Protein AF-A0A954KXN6-F1 (afdb_monomer)

Radius of gyration: 17.63 Å; Cα contacts (8 Å, |Δi|>4): 67; chains: 1; bounding box: 30×26×49 Å

pLDDT: mean 94.98, std 7.76, range [50.09, 98.25]

Sequence (81 aa):
MSDTYDALLFLSFGGPESRDDVIPFLENVLRGKNVPRERMLEVAEHYYHFGGVSPINQQCRDLIQAIEIELKEHGVDLPVY

Mean predicted aligned error: 3.79 Å

Nearest PDB structures (foldseek):
  1ak1-assembly1_A  TM=7.209E-01  e=6.898E-02  Bacillus subtilis
  2ac2-assembly1_A  TM=7.170E-01  e=1.046E-01  Bacillus subtilis
  8tsa-assembly1_A  TM=6.710E-01  e=3.848E+00  Homo sapiens
  8tsb-assembly1_A  TM=6.759E-01  e=4.420E+00  Homo sapiens
  8ts8-assembly1_A  TM=6.282E-01  e=4.420E+00  Homo sapiens

Solvent-accessible surface area (backbone atoms only — not comparable to full-atom values): 4917 Å² total; per-residue (Å²): 127,85,72,92,62,85,59,45,78,70,86,72,93,67,64,27,84,31,54,83,35,38,61,62,48,52,53,62,73,43,60,98,52,98,68,60,68,68,60,55,52,61,57,46,50,62,34,51,77,52,63,11,37,40,70,60,50,57,53,49,53,55,49,50,54,51,50,55,51,55,33,52,78,70,73,46,93,57,54,76,82

Foldseek 3Di:
DPPPDQAAEDDDLAFFQALVVLLVSLCVVCVPHPDDPVVSVVVSVVCVVVRNHDPVVVVSVVVQVVVVVVCVVVVHPHYYD

Secondary structure (DSSP, 8-state):
---S-S-B--------SSGGGHHHHHHHHTTT----HHHHHHHHHHHHHTTT--HHHHHHHHHHHHHHHHHHHTT----B-

Structure (mmCIF, N/CA/C/O backbone):
data_AF-A0A954KXN6-F1
#
_entry.id   AF-A0A954KXN6-F1
#
loop_
_atom_site.group_PDB
_atom_site.id
_atom_site.type_symbol
_atom_site.label_atom_id
_atom_site.label_alt_id
_atom_site.label_comp_id
_atom_site.label_asym_id
_atom_site.label_entity_id
_atom_site.label_seq_id
_atom_site.pdbx_PDB_ins_code
_atom_site.Cartn_x
_atom_site.Cartn_y
_atom_site.Cartn_z
_atom_site.occupancy
_atom_site.B_iso_or_equiv
_atom_site.auth_seq_id
_atom_site.auth_comp_id
_atom_site.auth_asym_id
_atom_site.auth_atom_id
_atom_site.pdbx_PDB_model_num
ATOM 1 N N . MET A 1 1 ? -14.715 6.607 30.503 1.00 50.09 1 MET A N 1
ATOM 2 C CA . MET A 1 1 ? -13.439 7.325 30.697 1.00 50.09 1 MET A CA 1
ATOM 3 C C . MET A 1 1 ? -13.317 8.290 29.529 1.00 50.09 1 MET A C 1
ATOM 5 O O . MET A 1 1 ? -14.003 8.072 28.544 1.00 50.09 1 MET A O 1
ATOM 9 N N . SER A 1 2 ? -12.579 9.391 29.643 1.00 55.31 2 SER A N 1
ATOM 10 C CA . SER A 1 2 ? -12.244 10.181 28.451 1.00 55.31 2 SER A CA 1
ATOM 11 C C . SER A 1 2 ? -11.285 9.320 27.640 1.00 55.31 2 SER A C 1
ATOM 13 O O . SER A 1 2 ? -10.128 9.193 28.044 1.00 55.31 2 SER A O 1
ATOM 15 N N . ASP A 1 3 ? -11.763 8.668 26.583 1.00 66.06 3 ASP A N 1
ATOM 16 C CA . ASP A 1 3 ? -10.888 7.891 25.711 1.00 66.06 3 ASP A CA 1
ATOM 17 C C . ASP A 1 3 ? -9.803 8.837 25.188 1.00 66.06 3 ASP A C 1
ATOM 19 O O . ASP A 1 3 ? -10.074 9.930 24.700 1.00 66.06 3 ASP A O 1
ATOM 23 N N . THR A 1 4 ? -8.543 8.497 25.459 1.00 87.12 4 THR A N 1
ATOM 24 C CA . THR A 1 4 ? -7.394 9.396 25.230 1.00 87.12 4 THR A CA 1
ATOM 25 C C . THR A 1 4 ? -7.057 9.520 23.737 1.00 87.12 4 THR A C 1
ATOM 27 O O . THR A 1 4 ? -6.237 10.350 23.352 1.00 87.12 4 THR A O 1
ATOM 30 N N . TYR A 1 5 ? -7.704 8.708 22.899 1.00 91.25 5 TYR A N 1
ATOM 31 C CA . TYR A 1 5 ? -7.505 8.623 21.461 1.00 91.25 5 TYR A CA 1
ATOM 32 C C . TYR A 1 5 ? -8.855 8.449 20.765 1.00 91.25 5 TYR A C 1
ATOM 34 O O . TYR A 1 5 ? -9.689 7.687 21.245 1.00 91.25 5 TYR A O 1
ATOM 42 N N . ASP A 1 6 ? -9.032 9.119 19.626 1.00 92.75 6 ASP A N 1
ATOM 43 C CA . ASP A 1 6 ? -10.269 9.053 18.835 1.00 92.75 6 ASP A CA 1
ATOM 44 C C . ASP A 1 6 ? -10.253 7.936 17.776 1.00 92.75 6 ASP A C 1
ATOM 46 O O . ASP A 1 6 ? -11.308 7.493 17.330 1.00 92.75 6 ASP A O 1
ATOM 50 N N . ALA A 1 7 ? -9.064 7.506 17.331 1.00 94.88 7 ALA A N 1
ATOM 51 C CA . ALA A 1 7 ? -8.891 6.461 16.321 1.00 94.88 7 ALA A CA 1
ATOM 52 C C . ALA A 1 7 ? -7.478 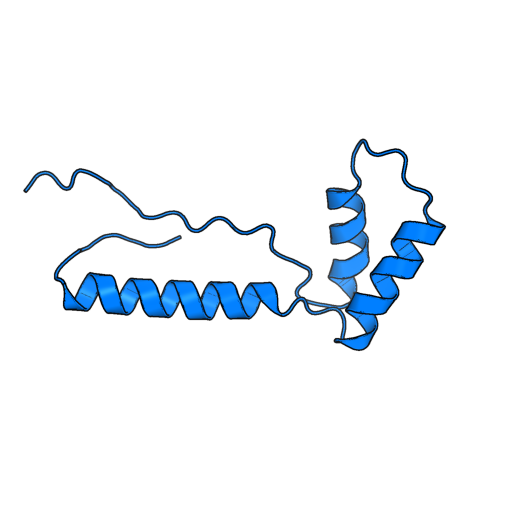5.851 16.335 1.00 94.88 7 ALA A C 1
ATOM 54 O O . ALA A 1 7 ? -6.526 6.460 16.834 1.00 94.88 7 ALA A O 1
ATOM 55 N N . LEU A 1 8 ? -7.333 4.687 15.698 1.00 95.50 8 LEU A N 1
ATOM 56 C CA . LEU A 1 8 ? -6.056 4.115 15.273 1.00 95.50 8 LEU A CA 1
ATOM 57 C C . LEU A 1 8 ? -5.943 4.243 13.750 1.00 95.50 8 LEU A C 1
ATOM 59 O O . LEU A 1 8 ? -6.788 3.740 13.020 1.00 95.50 8 LEU A O 1
ATOM 63 N N . LEU A 1 9 ? -4.895 4.909 13.266 1.00 96.88 9 LEU A N 1
ATOM 64 C CA . LEU A 1 9 ? -4.618 5.038 11.833 1.00 96.88 9 LEU A CA 1
ATOM 65 C C . LEU A 1 9 ? -3.486 4.089 11.433 1.00 96.88 9 LEU A C 1
ATOM 67 O O . LEU A 1 9 ? -2.348 4.232 11.888 1.00 96.88 9 LEU A O 1
ATOM 71 N N . PHE A 1 10 ? -3.792 3.146 10.555 1.00 96.81 10 PHE A N 1
ATOM 72 C CA . PHE A 1 10 ? -2.863 2.213 9.954 1.00 96.81 10 PHE A CA 1
ATOM 73 C C . PHE A 1 10 ? -2.281 2.799 8.663 1.00 96.81 10 PHE A C 1
ATOM 75 O O . PHE A 1 10 ? -2.936 2.914 7.629 1.00 96.81 10 PHE A O 1
ATOM 82 N N . LEU A 1 11 ? -0.997 3.154 8.704 1.00 96.69 11 LEU A N 1
ATOM 83 C CA . LEU A 1 11 ? -0.282 3.688 7.547 1.00 96.69 11 LEU A CA 1
ATOM 84 C C . LEU A 1 11 ? 0.662 2.641 6.964 1.00 96.69 11 LEU A C 1
ATOM 86 O O . LEU A 1 11 ? 1.595 2.179 7.619 1.00 96.69 11 LEU A O 1
ATOM 90 N N . SER A 1 12 ? 0.451 2.328 5.690 1.00 95.62 12 SER A N 1
ATOM 91 C CA . SER A 1 12 ? 1.345 1.513 4.873 1.00 95.62 12 SER A CA 1
ATOM 92 C C . SER A 1 12 ? 1.749 2.285 3.626 1.00 95.62 12 SER A C 1
ATOM 94 O O . SER A 1 12 ? 1.059 3.205 3.193 1.00 95.62 12 SER A O 1
ATOM 96 N N . PHE A 1 13 ? 2.867 1.888 3.023 1.00 95.38 13 PHE A N 1
ATOM 97 C CA . PHE A 1 13 ? 3.250 2.391 1.706 1.00 95.38 13 PHE A CA 1
ATOM 98 C C . PHE A 1 13 ? 2.209 2.030 0.636 1.00 95.38 13 PHE A C 1
ATOM 100 O O . PHE A 1 13 ? 2.006 2.783 -0.315 1.00 95.38 13 PHE A O 1
ATOM 107 N N . GLY A 1 14 ? 1.550 0.880 0.811 1.00 95.44 14 GLY A N 1
ATOM 108 C CA . GLY A 1 14 ? 0.624 0.315 -0.159 1.00 95.44 14 GLY A CA 1
ATOM 109 C C . GLY A 1 14 ? 1.323 -0.203 -1.416 1.00 95.44 14 GLY A C 1
ATOM 110 O O . GLY A 1 14 ? 2.543 -0.379 -1.473 1.00 95.44 14 GLY A O 1
ATOM 111 N N . GLY A 1 15 ? 0.525 -0.466 -2.439 1.00 97.06 15 GLY A N 1
ATOM 112 C CA . GLY A 1 15 ? 0.984 -0.923 -3.739 1.00 97.06 15 GLY A CA 1
ATOM 113 C C . GLY A 1 15 ? -0.157 -0.973 -4.752 1.00 97.06 15 GLY A C 1
ATOM 114 O O . GLY A 1 15 ? -1.303 -0.698 -4.389 1.00 97.06 15 GLY A O 1
ATOM 115 N N . PRO A 1 16 ? 0.141 -1.316 -6.013 1.00 98.12 16 PRO A N 1
ATOM 116 C CA . PRO A 1 16 ? -0.879 -1.476 -7.046 1.00 98.12 16 PRO A CA 1
ATOM 117 C C . PRO A 1 16 ? -1.857 -2.617 -6.704 1.00 98.12 16 PRO A C 1
ATOM 119 O O . PRO A 1 16 ? -1.447 -3.639 -6.152 1.00 98.12 16 PRO A O 1
ATOM 122 N N . GLU A 1 17 ? -3.143 -2.445 -7.030 1.00 97.44 17 GLU A N 1
ATOM 123 C CA . GLU A 1 17 ? -4.207 -3.463 -6.874 1.00 97.44 17 GLU A CA 1
ATOM 124 C C . GLU A 1 17 ? -4.524 -4.169 -8.203 1.00 97.44 17 GLU A C 1
ATOM 126 O O . GLU A 1 17 ? -5.280 -5.138 -8.247 1.00 97.44 17 GLU A O 1
ATOM 131 N N . SER A 1 18 ? -3.949 -3.692 -9.306 1.00 97.38 18 SER A N 1
ATOM 132 C CA . SER A 1 18 ? -4.140 -4.237 -10.642 1.00 97.38 18 SER A CA 1
ATOM 133 C C . SER A 1 18 ? -2.960 -3.907 -11.554 1.00 97.38 18 SER A C 1
ATOM 135 O O . SER A 1 18 ? -2.138 -3.032 -11.276 1.00 97.38 18 SER A O 1
ATOM 137 N N . ARG A 1 19 ? -2.895 -4.587 -12.702 1.00 97.69 19 ARG A N 1
ATOM 138 C CA . ARG A 1 19 ? -1.878 -4.339 -13.733 1.00 97.69 19 ARG A CA 1
ATOM 139 C C . ARG A 1 19 ? -1.843 -2.882 -14.203 1.00 97.69 19 ARG A C 1
ATOM 141 O O . ARG A 1 19 ? -0.751 -2.362 -14.431 1.00 97.69 19 ARG A O 1
ATOM 148 N N . ASP A 1 20 ? -3.001 -2.240 -14.312 1.00 98.12 20 ASP A N 1
ATOM 149 C CA . ASP A 1 20 ? -3.116 -0.864 -14.801 1.00 98.12 20 ASP A CA 1
ATOM 150 C C . ASP A 1 20 ? -2.634 0.164 -13.762 1.00 98.12 20 ASP A C 1
ATOM 152 O O . ASP A 1 20 ? -2.237 1.270 -14.129 1.00 98.12 20 ASP A O 1
ATOM 156 N N . ASP A 1 21 ? -2.560 -0.222 -12.482 1.00 98.19 21 ASP A N 1
ATOM 157 C CA . ASP A 1 21 ? -2.073 0.634 -11.394 1.00 98.19 21 ASP A CA 1
ATOM 158 C C . ASP A 1 21 ? -0.541 0.674 -11.295 1.00 98.19 21 ASP A C 1
ATOM 160 O O . ASP A 1 21 ? 0.013 1.584 -10.677 1.00 98.19 21 ASP A O 1
ATOM 164 N N . VAL A 1 22 ? 0.169 -0.295 -11.891 1.00 98.25 22 VAL A N 1
ATOM 165 C CA . VAL A 1 22 ? 1.618 -0.484 -11.680 1.00 98.25 22 VAL A CA 1
ATOM 166 C C . VAL A 1 22 ? 2.423 0.735 -12.127 1.00 98.25 22 VAL A C 1
ATOM 168 O O . VAL A 1 22 ? 3.239 1.250 -11.361 1.00 98.25 22 VAL A O 1
ATOM 171 N N . ILE A 1 23 ? 2.207 1.215 -13.355 1.00 98.06 23 ILE A N 1
ATOM 172 C CA . ILE A 1 23 ? 2.949 2.371 -13.877 1.00 98.06 23 ILE A CA 1
ATOM 173 C C . ILE A 1 23 ? 2.581 3.659 -13.121 1.00 98.06 23 ILE A C 1
ATOM 175 O O . ILE A 1 23 ? 3.510 4.302 -12.628 1.00 98.06 23 ILE A O 1
ATOM 179 N N . PRO A 1 24 ? 1.292 4.012 -12.924 1.00 98.12 24 PRO A N 1
ATOM 180 C CA . PRO A 1 24 ? 0.912 5.166 -12.103 1.00 98.12 24 PRO A CA 1
ATOM 181 C C . PRO A 1 24 ? 1.504 5.142 -10.687 1.00 98.12 24 PRO A C 1
ATOM 183 O O . PRO A 1 24 ? 1.983 6.166 -10.191 1.00 98.12 24 PRO A O 1
ATOM 186 N N . PHE A 1 25 ? 1.516 3.973 -10.037 1.00 97.94 25 PHE A N 1
ATOM 187 C CA . PHE A 1 25 ? 2.124 3.798 -8.722 1.00 97.94 25 PHE A CA 1
ATOM 188 C C . PHE A 1 25 ? 3.622 4.111 -8.758 1.00 97.94 25 PHE A C 1
ATOM 190 O O . PHE A 1 25 ? 4.094 4.948 -7.988 1.00 97.94 25 PHE A O 1
ATOM 197 N N . LEU A 1 26 ? 4.371 3.491 -9.675 1.00 98.06 26 LEU A N 1
ATOM 198 C CA . LEU A 1 26 ? 5.815 3.696 -9.782 1.00 98.06 26 LEU A CA 1
ATOM 199 C C . LEU A 1 26 ? 6.175 5.142 -10.153 1.00 98.06 26 LEU A C 1
ATOM 201 O O . LEU A 1 26 ? 7.116 5.695 -9.587 1.00 98.06 26 LEU A O 1
ATOM 205 N N . GLU A 1 27 ? 5.410 5.791 -11.030 1.00 97.75 27 GLU A N 1
ATOM 206 C CA . GLU A 1 27 ? 5.599 7.207 -11.367 1.00 97.75 27 GLU A CA 1
ATOM 207 C C . GLU A 1 27 ? 5.401 8.116 -10.147 1.00 97.75 27 GLU A C 1
ATOM 209 O O . GLU A 1 27 ? 6.197 9.031 -9.913 1.00 97.75 27 GLU A O 1
ATOM 214 N N . ASN A 1 28 ? 4.386 7.842 -9.321 1.00 97.81 28 ASN A N 1
ATOM 215 C CA . ASN A 1 28 ? 4.163 8.579 -8.080 1.00 97.81 28 ASN A CA 1
ATOM 216 C C . ASN A 1 28 ? 5.293 8.343 -7.061 1.00 97.81 28 ASN A C 1
ATOM 218 O O . ASN A 1 28 ? 5.766 9.300 -6.446 1.00 97.81 28 ASN A O 1
ATOM 222 N N . VAL A 1 29 ? 5.765 7.099 -6.920 1.00 96.88 29 VAL A N 1
ATOM 223 C CA . VAL A 1 29 ? 6.895 6.733 -6.044 1.00 96.88 29 VAL A CA 1
ATOM 224 C C . VAL A 1 29 ? 8.191 7.427 -6.471 1.00 96.88 29 VAL A C 1
ATOM 226 O O . VAL A 1 29 ? 8.969 7.882 -5.629 1.00 96.88 29 VAL A O 1
ATOM 229 N N . LEU A 1 30 ? 8.423 7.537 -7.778 1.00 97.38 30 LEU A N 1
ATOM 230 C CA . LEU A 1 30 ? 9.624 8.142 -8.349 1.00 97.38 30 LEU A CA 1
ATOM 231 C C . LEU A 1 30 ? 9.519 9.662 -8.533 1.00 97.38 30 LEU A C 1
ATOM 233 O O . LEU A 1 30 ? 10.478 10.287 -8.994 1.00 97.38 30 LEU A O 1
ATOM 237 N N . ARG A 1 31 ? 8.402 10.295 -8.152 1.00 97.12 31 ARG A N 1
ATOM 238 C CA . ARG A 1 31 ? 8.216 11.743 -8.300 1.00 97.12 31 ARG A CA 1
ATOM 239 C C . ARG A 1 31 ? 9.341 12.515 -7.601 1.00 97.12 31 ARG A C 1
ATOM 241 O O . ARG A 1 31 ? 9.578 12.372 -6.403 1.00 97.12 31 AR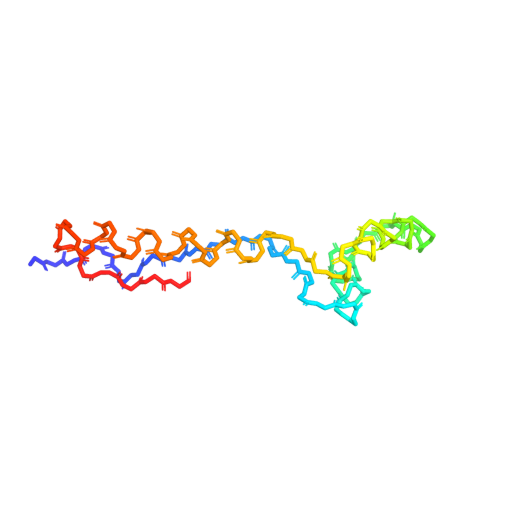G A O 1
ATOM 248 N N . GLY A 1 32 ? 10.031 13.365 -8.363 1.00 97.00 32 GLY A N 1
ATOM 249 C CA . GLY A 1 32 ? 11.164 14.158 -7.870 1.00 97.00 32 GLY A CA 1
ATOM 250 C C . GLY A 1 32 ? 12.465 13.366 -7.681 1.00 97.00 32 GLY A C 1
ATOM 251 O O . GLY A 1 32 ? 13.408 13.884 -7.083 1.00 97.00 32 GLY A O 1
ATOM 252 N N . LYS A 1 33 ? 12.541 12.122 -8.171 1.00 96.69 33 LYS A N 1
ATOM 253 C CA . LYS A 1 33 ? 13.755 11.297 -8.176 1.00 96.69 33 LYS A CA 1
ATOM 254 C C . LYS A 1 33 ? 14.347 11.238 -9.584 1.00 96.69 33 LYS A C 1
ATOM 256 O O . LYS A 1 33 ? 13.623 11.151 -10.569 1.00 96.69 33 LYS A O 1
ATOM 261 N N . ASN A 1 34 ? 15.676 11.240 -9.676 1.00 96.38 34 ASN A N 1
ATOM 262 C CA . ASN A 1 34 ? 16.379 11.042 -10.943 1.00 96.38 34 ASN A CA 1
ATOM 263 C C . ASN A 1 34 ? 16.600 9.542 -11.194 1.00 96.38 34 ASN A C 1
ATOM 265 O O . ASN A 1 34 ? 17.695 9.027 -10.974 1.00 96.38 34 ASN A O 1
ATOM 269 N N . VAL A 1 35 ? 15.535 8.834 -11.574 1.00 96.94 35 VAL A N 1
ATOM 270 C CA . VAL A 1 35 ? 15.575 7.397 -11.885 1.00 96.94 35 VAL A CA 1
ATOM 271 C C . VAL A 1 35 ? 15.291 7.192 -13.375 1.00 96.94 35 VAL A C 1
ATOM 273 O O . VAL A 1 35 ? 14.265 7.672 -13.859 1.00 96.94 35 VAL A O 1
ATOM 276 N N . PRO A 1 36 ? 16.167 6.492 -14.122 1.00 97.06 36 PRO A N 1
ATOM 277 C CA . PRO A 1 36 ? 15.928 6.188 -15.528 1.00 97.06 36 PRO A CA 1
ATOM 278 C C . PRO A 1 36 ? 14.637 5.394 -15.734 1.00 97.06 36 PRO A C 1
ATOM 280 O O . PRO A 1 36 ? 14.342 4.458 -14.990 1.00 97.06 36 PRO A O 1
ATOM 283 N N . ARG A 1 37 ? 13.896 5.718 -16.798 1.00 96.06 37 ARG A N 1
ATOM 284 C CA . ARG A 1 37 ? 12.633 5.039 -17.125 1.00 96.06 37 ARG A CA 1
ATOM 285 C C . ARG A 1 37 ? 12.807 3.530 -17.316 1.00 96.06 37 ARG A C 1
ATOM 287 O O . ARG A 1 37 ? 11.945 2.770 -16.901 1.00 96.06 37 ARG A O 1
ATOM 294 N N . GLU A 1 38 ? 13.921 3.094 -17.898 1.00 97.50 38 GLU A N 1
ATOM 295 C CA . GLU A 1 38 ? 14.246 1.669 -18.058 1.00 97.50 38 GLU A CA 1
ATOM 296 C C . GLU A 1 38 ? 14.298 0.925 -16.716 1.00 97.50 38 GLU A C 1
ATOM 298 O O . GLU A 1 38 ? 13.704 -0.140 -16.595 1.00 97.50 38 GLU A O 1
ATOM 303 N N . ARG A 1 39 ? 14.874 1.534 -15.668 1.00 97.44 39 ARG A N 1
ATOM 304 C CA . ARG A 1 39 ? 14.912 0.952 -14.318 1.00 97.44 39 ARG A CA 1
ATOM 305 C C . ARG A 1 39 ?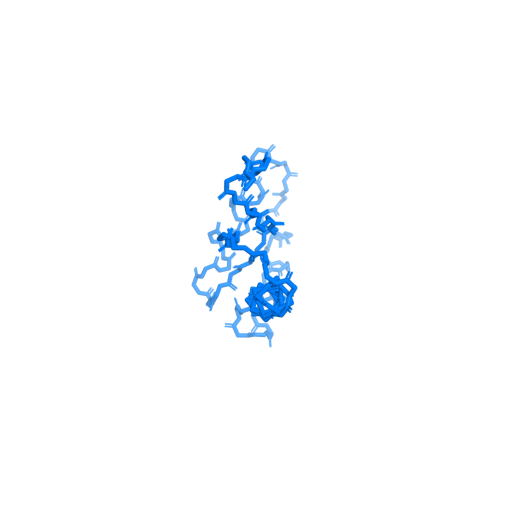 13.523 0.834 -13.703 1.00 97.44 39 ARG A C 1
ATOM 307 O O . ARG A 1 39 ? 13.234 -0.146 -13.026 1.00 97.44 39 ARG A O 1
ATOM 314 N N . MET A 1 40 ? 12.656 1.818 -13.942 1.00 97.75 40 MET A N 1
ATOM 315 C CA . MET A 1 40 ? 11.256 1.746 -13.515 1.00 97.75 40 MET A CA 1
ATOM 316 C C . MET A 1 40 ? 10.528 0.575 -14.189 1.00 97.75 40 MET A C 1
ATOM 318 O O . MET A 1 40 ? 9.793 -0.149 -13.525 1.00 97.75 40 MET A O 1
ATOM 322 N N . LEU A 1 41 ? 10.750 0.371 -15.492 1.00 97.81 41 LEU A N 1
ATOM 323 C CA . LEU A 1 41 ? 10.145 -0.729 -16.247 1.00 97.81 41 LEU A CA 1
ATOM 324 C C . LEU A 1 41 ? 10.680 -2.098 -15.804 1.00 97.81 41 LEU A C 1
ATOM 326 O O . LEU A 1 41 ? 9.889 -3.020 -15.653 1.00 97.81 41 LEU A O 1
ATOM 330 N N . GLU A 1 42 ? 11.978 -2.220 -15.512 1.00 97.62 42 GLU A N 1
ATOM 331 C CA . GLU A 1 42 ? 12.553 -3.439 -14.919 1.00 97.62 42 GLU A CA 1
ATOM 332 C C . GLU A 1 42 ? 11.857 -3.811 -13.599 1.00 97.62 42 GLU A C 1
ATOM 334 O O . GLU A 1 42 ? 11.515 -4.968 -13.378 1.00 97.62 42 GLU A O 1
ATOM 339 N N . VAL A 1 43 ? 11.592 -2.825 -12.734 1.00 96.56 43 VAL A N 1
ATOM 340 C CA . VAL A 1 43 ? 10.856 -3.043 -11.477 1.00 96.56 43 VAL A CA 1
ATOM 341 C C . VAL A 1 43 ? 9.382 -3.386 -11.731 1.00 96.56 43 VAL A C 1
ATOM 343 O O . VAL A 1 43 ? 8.807 -4.178 -10.984 1.00 96.56 43 VAL A O 1
ATOM 346 N N . ALA A 1 44 ? 8.762 -2.828 -12.774 1.00 97.69 44 ALA A N 1
ATOM 347 C CA . ALA A 1 44 ? 7.372 -3.117 -13.127 1.00 97.69 44 ALA A CA 1
ATOM 348 C C . ALA A 1 44 ? 7.154 -4.601 -13.475 1.00 97.69 44 ALA A C 1
ATOM 350 O O . ALA A 1 44 ? 6.127 -5.167 -13.095 1.00 97.69 44 ALA A O 1
ATOM 351 N N . GLU A 1 45 ? 8.132 -5.257 -14.110 1.00 97.56 45 GLU A N 1
ATOM 352 C CA . GLU A 1 45 ? 8.057 -6.690 -14.431 1.00 97.56 45 GLU A CA 1
ATOM 353 C C . GLU A 1 45 ? 7.876 -7.563 -13.183 1.00 97.56 45 GLU A C 1
ATOM 355 O O . GLU A 1 45 ? 7.127 -8.541 -13.216 1.00 97.56 45 GLU A O 1
ATOM 360 N N . HIS A 1 46 ? 8.454 -7.169 -12.041 1.00 95.69 46 HIS A N 1
ATOM 361 C CA . HIS A 1 46 ? 8.228 -7.877 -10.780 1.00 95.69 46 HIS A CA 1
ATOM 362 C C . HIS A 1 46 ? 6.753 -7.862 -10.375 1.00 95.69 46 HIS A C 1
ATOM 364 O O . HIS A 1 46 ? 6.232 -8.896 -9.970 1.00 95.69 46 HIS A O 1
ATOM 370 N N . TYR A 1 47 ? 6.058 -6.730 -10.526 1.00 96.62 47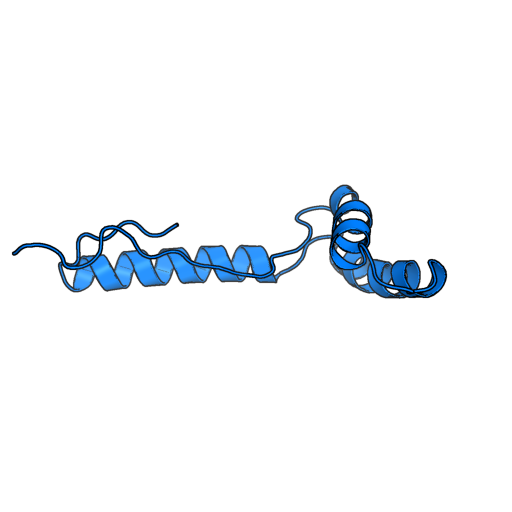 TYR A N 1
ATOM 371 C CA . TYR A 1 47 ? 4.619 -6.666 -10.262 1.00 96.62 47 TYR A CA 1
ATOM 372 C C . TYR A 1 47 ? 3.826 -7.478 -11.286 1.00 96.62 47 TYR A C 1
ATOM 374 O O . TYR A 1 47 ? 2.888 -8.182 -10.915 1.00 96.62 47 TYR A O 1
ATOM 382 N N . TYR A 1 48 ? 4.203 -7.442 -12.566 1.00 96.88 48 TYR A N 1
ATOM 383 C CA . TYR A 1 48 ? 3.493 -8.182 -13.612 1.00 96.88 48 TYR A CA 1
ATOM 384 C C . TYR A 1 48 ? 3.565 -9.699 -13.449 1.00 96.88 48 TYR A C 1
ATOM 386 O O . TYR A 1 48 ? 2.589 -10.375 -13.782 1.00 96.88 48 TYR A O 1
ATOM 394 N N . HIS A 1 49 ? 4.646 -10.235 -12.877 1.00 94.75 49 HIS A N 1
ATOM 395 C CA . HIS A 1 49 ? 4.717 -11.647 -12.490 1.00 94.75 49 HIS A CA 1
ATOM 396 C C . HIS A 1 49 ? 3.644 -12.049 -11.464 1.00 94.75 49 HIS A C 1
ATOM 398 O O . HIS A 1 49 ? 3.234 -13.207 -11.443 1.00 94.75 49 HIS A O 1
ATOM 404 N N . PHE A 1 50 ? 3.131 -11.095 -10.682 1.00 92.69 50 PHE A N 1
ATOM 405 C CA . PHE A 1 50 ? 2.038 -11.280 -9.721 1.00 92.69 50 PHE A CA 1
ATOM 406 C C . PHE A 1 50 ? 0.712 -10.664 -10.201 1.00 92.69 50 PHE A C 1
ATOM 408 O O . PHE A 1 50 ? -0.130 -10.266 -9.401 1.00 92.69 50 PHE A O 1
ATOM 415 N N . GLY A 1 51 ? 0.515 -10.542 -11.519 1.00 95.56 51 GLY A N 1
ATOM 416 C CA . GLY A 1 51 ? -0.723 -9.993 -12.091 1.00 95.56 51 GLY A CA 1
ATOM 417 C C . GLY A 1 51 ? -0.894 -8.482 -11.900 1.00 95.56 51 GLY A C 1
ATOM 418 O O . GLY A 1 51 ? -1.968 -7.951 -12.165 1.00 95.56 51 GLY A O 1
ATOM 419 N N . GLY A 1 52 ? 0.160 -7.784 -11.472 1.00 96.81 52 GLY A N 1
ATOM 420 C CA . GLY A 1 52 ? 0.133 -6.362 -11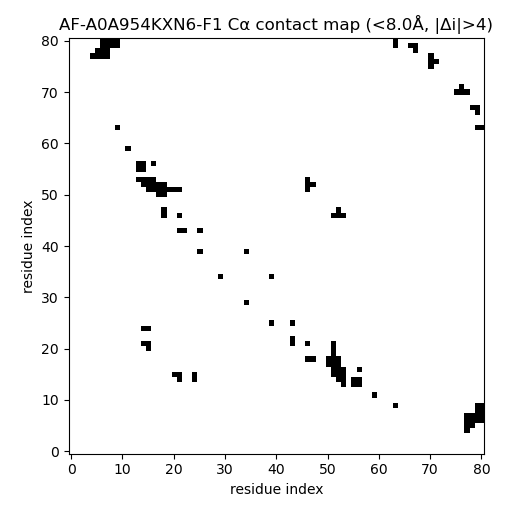.142 1.00 96.81 52 GLY A CA 1
ATOM 421 C C . GLY A 1 52 ? -0.315 -6.054 -9.717 1.00 96.81 52 GLY A C 1
ATOM 422 O O . GLY A 1 52 ? -0.403 -4.884 -9.369 1.00 96.81 52 GLY A O 1
ATOM 423 N N . VAL A 1 53 ? -0.581 -7.070 -8.893 1.00 97.50 53 VAL A N 1
ATOM 424 C CA . VAL A 1 53 ? -1.103 -6.887 -7.535 1.00 97.50 53 VAL A CA 1
ATOM 425 C C . VAL A 1 53 ? 0.031 -6.950 -6.520 1.00 97.50 53 VAL A C 1
ATOM 427 O O . VAL A 1 53 ? 0.826 -7.891 -6.513 1.00 97.50 53 VAL A O 1
ATOM 430 N N . SER A 1 54 ? 0.094 -5.965 -5.627 1.00 96.75 54 SER A N 1
ATOM 431 C CA . SER A 1 54 ? 0.975 -6.010 -4.464 1.00 96.75 54 SER A CA 1
ATOM 432 C C . SER A 1 54 ? 0.342 -6.830 -3.335 1.00 96.75 54 SER A C 1
ATOM 434 O O . SER A 1 54 ? -0.741 -6.474 -2.862 1.00 96.75 54 SER A O 1
ATOM 436 N N . PRO A 1 55 ? 1.016 -7.872 -2.811 1.00 94.88 55 PRO A N 1
ATOM 437 C CA . PRO A 1 55 ? 0.495 -8.652 -1.687 1.00 94.88 55 PRO A CA 1
ATOM 438 C C . PRO A 1 55 ? 0.277 -7.827 -0.411 1.00 94.88 55 PRO A C 1
ATOM 440 O O . PRO A 1 55 ? -0.536 -8.205 0.434 1.00 94.88 55 PRO A O 1
ATOM 443 N N . ILE A 1 56 ? 0.994 -6.704 -0.266 1.00 96.00 56 ILE A N 1
ATOM 444 C CA . ILE A 1 56 ? 0.976 -5.892 0.955 1.00 96.00 56 ILE A CA 1
ATOM 445 C C . ILE A 1 56 ? -0.421 -5.356 1.270 1.00 96.00 56 ILE A C 1
ATOM 447 O O . ILE A 1 56 ? -0.785 -5.287 2.436 1.00 96.00 56 ILE A O 1
ATOM 451 N N . ASN A 1 57 ? -1.232 -5.027 0.262 1.00 95.56 57 ASN A N 1
ATOM 452 C CA . ASN A 1 57 ? -2.530 -4.412 0.514 1.00 95.56 57 ASN A CA 1
ATOM 453 C C . ASN A 1 57 ? -3.491 -5.396 1.191 1.00 95.56 57 ASN A C 1
ATOM 455 O O . ASN A 1 57 ? -4.196 -5.018 2.125 1.00 95.56 57 ASN A O 1
ATOM 459 N N . GLN A 1 58 ? -3.479 -6.669 0.774 1.00 96.94 58 GLN A N 1
ATOM 460 C CA . GLN A 1 58 ? -4.274 -7.697 1.442 1.00 96.94 58 GLN A CA 1
ATOM 461 C C . GLN A 1 58 ? -3.740 -7.983 2.846 1.00 96.94 58 GLN A C 1
ATOM 463 O O . GLN A 1 58 ? -4.523 -8.040 3.783 1.00 96.94 58 GLN A O 1
ATOM 468 N N . GLN A 1 59 ? -2.417 -8.049 3.017 1.00 97.44 59 GLN A N 1
ATOM 469 C CA . GLN A 1 59 ? -1.804 -8.224 4.338 1.00 97.44 59 GLN A CA 1
ATOM 470 C C . GLN A 1 59 ? -2.164 -7.082 5.302 1.00 97.44 59 GLN A C 1
ATOM 472 O O . GLN A 1 59 ? -2.400 -7.327 6.481 1.00 97.44 59 GLN A O 1
ATOM 477 N N . CYS A 1 60 ? -2.244 -5.839 4.815 1.00 97.88 60 CYS A N 1
ATOM 478 C CA . CYS A 1 60 ? -2.706 -4.702 5.609 1.00 97.88 60 CYS A CA 1
ATOM 479 C C . CYS A 1 60 ? -4.179 -4.849 6.005 1.00 97.88 60 CYS A C 1
ATOM 481 O O . CYS A 1 60 ? -4.505 -4.620 7.164 1.00 97.88 60 CYS A O 1
ATOM 483 N N . ARG A 1 61 ? -5.057 -5.269 5.083 1.00 97.44 61 ARG A N 1
ATOM 484 C CA . ARG A 1 61 ? -6.476 -5.526 5.392 1.00 97.44 61 ARG A CA 1
ATOM 485 C C . ARG A 1 61 ? -6.644 -6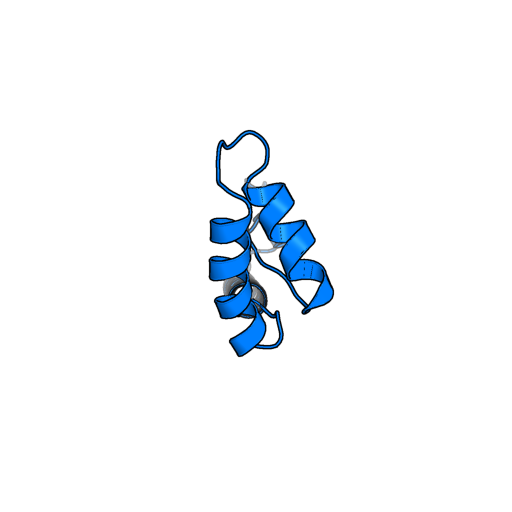.636 6.430 1.00 97.44 61 ARG A C 1
ATOM 487 O O . ARG A 1 61 ? -7.411 -6.466 7.373 1.00 97.44 61 ARG A O 1
ATOM 494 N N . ASP A 1 62 ? -5.895 -7.727 6.287 1.00 98.19 62 ASP A N 1
ATOM 495 C CA . ASP A 1 62 ? -5.923 -8.852 7.226 1.00 98.19 62 ASP A CA 1
ATOM 496 C C . ASP A 1 62 ? -5.439 -8.417 8.622 1.00 98.19 62 ASP A C 1
ATOM 498 O O . ASP A 1 62 ? -6.026 -8.788 9.638 1.00 98.19 62 ASP A O 1
ATOM 502 N N . LEU A 1 63 ? -4.395 -7.582 8.682 1.00 97.81 63 LEU A N 1
ATOM 503 C CA . LEU A 1 63 ? -3.880 -7.037 9.937 1.00 97.81 63 LEU A CA 1
ATOM 504 C C . LEU A 1 63 ? -4.856 -6.052 10.592 1.00 97.81 63 LEU A C 1
ATOM 506 O O . LEU A 1 63 ? -5.053 -6.125 11.802 1.00 97.81 63 LEU A O 1
ATOM 510 N N . ILE A 1 64 ? -5.483 -5.161 9.819 1.00 97.81 64 ILE A N 1
ATOM 511 C CA . ILE A 1 64 ? -6.517 -4.245 10.323 1.00 97.81 64 ILE A CA 1
ATOM 512 C C . ILE A 1 64 ? -7.656 -5.048 10.954 1.00 97.81 64 ILE A C 1
ATOM 514 O O . ILE A 1 64 ? -8.007 -4.795 12.103 1.00 97.81 64 ILE A O 1
ATOM 518 N N . GLN A 1 65 ? -8.151 -6.081 10.265 1.00 98.12 65 GLN A N 1
ATOM 519 C CA . GLN A 1 65 ? -9.202 -6.948 10.796 1.00 98.12 65 GLN A CA 1
ATOM 520 C C . GLN A 1 65 ? -8.779 -7.649 12.097 1.00 98.12 65 GLN A C 1
ATOM 522 O O . GLN A 1 65 ? -9.568 -7.737 13.038 1.00 98.12 65 GLN A O 1
ATOM 527 N N . ALA A 1 66 ? -7.539 -8.141 12.177 1.00 98.19 66 ALA A N 1
ATOM 528 C CA . ALA A 1 66 ? -7.023 -8.761 13.395 1.00 98.19 66 ALA A CA 1
ATOM 529 C C . ALA A 1 66 ? -6.954 -7.764 14.567 1.00 98.19 66 ALA A C 1
ATOM 531 O O . ALA A 1 66 ? -7.331 -8.107 15.686 1.00 98.19 66 ALA A O 1
ATOM 532 N N . ILE A 1 67 ? -6.527 -6.525 14.308 1.00 97.75 67 ILE A N 1
ATOM 533 C CA . ILE A 1 67 ? -6.479 -5.456 15.314 1.00 97.75 67 ILE A CA 1
ATOM 534 C C . ILE A 1 67 ? -7.891 -5.089 15.789 1.00 97.75 67 ILE A C 1
ATOM 536 O O . ILE A 1 67 ? -8.109 -4.970 16.990 1.00 97.75 67 ILE A O 1
ATOM 540 N N . GLU A 1 68 ? -8.857 -4.937 14.881 1.00 97.25 68 GLU A N 1
ATOM 541 C CA . GLU A 1 68 ? -10.252 -4.635 15.238 1.00 97.25 68 GLU A CA 1
ATOM 542 C C . GLU A 1 68 ? -10.857 -5.701 16.165 1.00 97.25 68 GLU A C 1
ATOM 544 O O . GLU A 1 68 ? -11.546 -5.368 17.134 1.00 97.25 68 GLU A O 1
ATOM 549 N N . ILE A 1 69 ? -10.584 -6.983 15.893 1.00 97.38 69 ILE A N 1
ATOM 550 C CA . ILE A 1 69 ? -11.018 -8.099 16.745 1.00 97.38 69 ILE A CA 1
ATOM 551 C C . ILE A 1 69 ? -10.368 -7.993 18.130 1.00 97.38 69 ILE A C 1
ATOM 553 O O . ILE A 1 69 ? -11.080 -8.015 19.134 1.00 97.38 69 ILE A O 1
ATOM 557 N N . GLU A 1 70 ? -9.048 -7.812 18.185 1.00 97.81 70 GLU A N 1
ATOM 558 C CA . GLU A 1 70 ? -8.282 -7.730 19.435 1.00 97.81 70 GLU A CA 1
ATOM 559 C C . GLU A 1 70 ? -8.756 -6.572 20.331 1.00 97.81 70 GLU A C 1
ATOM 561 O O . GLU A 1 70 ? -8.956 -6.747 21.537 1.00 97.81 70 GLU A O 1
ATOM 566 N N .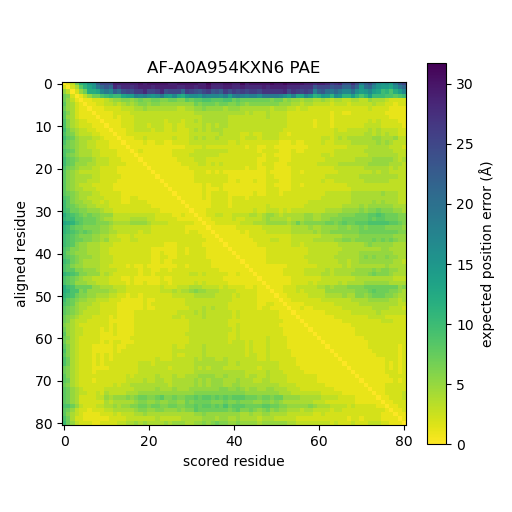 LEU A 1 71 ? -8.986 -5.391 19.744 1.00 96.19 71 LEU A N 1
ATOM 567 C CA . LEU A 1 71 ? -9.492 -4.214 20.458 1.00 96.19 71 LEU A CA 1
ATOM 568 C C . LEU A 1 71 ? -10.870 -4.486 21.065 1.00 96.19 71 LEU A C 1
ATOM 570 O O . LEU A 1 71 ? -11.105 -4.206 22.245 1.00 96.19 71 LEU A O 1
ATOM 574 N N . LYS A 1 72 ? -11.764 -5.098 20.284 1.00 95.00 72 LYS A N 1
ATOM 575 C CA . LYS A 1 72 ? -13.113 -5.441 20.732 1.00 95.00 72 LYS A CA 1
ATOM 576 C C . LYS A 1 72 ? -13.107 -6.471 21.860 1.00 95.00 72 LYS A C 1
ATOM 578 O O . LYS A 1 72 ? -13.873 -6.320 22.812 1.00 95.00 72 LYS A O 1
ATOM 583 N N . GLU A 1 73 ? -12.255 -7.493 21.782 1.00 97.50 73 GLU A N 1
ATOM 584 C CA . GLU A 1 73 ? -12.104 -8.507 22.838 1.00 97.50 73 GLU A CA 1
ATOM 585 C C . GLU A 1 73 ? -11.635 -7.901 24.170 1.00 97.50 73 GLU A C 1
ATOM 587 O O . GLU A 1 73 ? -12.024 -8.378 25.238 1.00 97.50 73 GLU A O 1
ATOM 592 N N . HIS A 1 74 ? -10.889 -6.796 24.115 1.00 96.00 74 HIS A N 1
ATOM 593 C CA . HIS A 1 74 ? -10.409 -6.058 25.285 1.00 96.00 74 HIS A CA 1
ATOM 594 C C . HIS A 1 74 ? -11.314 -4.888 25.707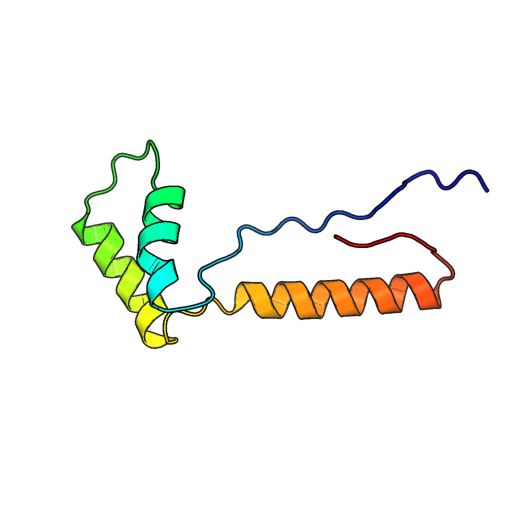 1.00 96.00 74 HIS A C 1
ATOM 596 O O . HIS A 1 74 ? -10.971 -4.147 26.629 1.00 96.00 74 HIS A O 1
ATOM 602 N N . GLY A 1 75 ? -12.481 -4.722 25.075 1.00 94.88 75 GLY A N 1
ATOM 603 C CA . GLY A 1 75 ? -13.430 -3.655 25.402 1.00 94.88 75 GLY A CA 1
ATOM 604 C C . GLY A 1 75 ? -12.951 -2.251 25.018 1.00 94.88 75 GLY A C 1
ATOM 605 O O . GLY A 1 75 ? -13.399 -1.276 25.622 1.00 94.88 75 GLY A O 1
ATOM 606 N N . VAL A 1 76 ? -12.042 -2.145 24.045 1.00 94.38 76 VAL A N 1
ATOM 607 C CA . VAL A 1 76 ? -11.553 -0.877 23.497 1.00 94.38 76 VAL A CA 1
ATOM 608 C C . VAL A 1 76 ? -12.380 -0.518 22.262 1.00 94.38 76 VAL A C 1
ATOM 610 O O . VAL A 1 76 ? -12.291 -1.185 21.234 1.00 94.38 76 VAL A O 1
ATOM 613 N N . ASP A 1 77 ? -13.187 0.538 22.366 1.00 91.12 77 ASP A N 1
ATOM 614 C CA . ASP A 1 77 ? -14.030 1.042 21.274 1.00 91.12 77 ASP A CA 1
ATOM 615 C C . ASP A 1 77 ? -13.292 2.145 20.504 1.00 91.12 77 ASP A C 1
ATOM 617 O O . ASP A 1 77 ? -13.502 3.336 20.724 1.00 91.12 77 ASP A O 1
ATOM 621 N N . LEU A 1 78 ? -12.344 1.733 19.657 1.00 93.88 78 LEU A N 1
ATOM 622 C CA . LEU A 1 78 ? -11.520 2.636 18.856 1.00 93.88 78 LEU A CA 1
ATOM 623 C C . LEU A 1 78 ? -11.633 2.263 17.370 1.00 93.88 78 LEU A C 1
ATOM 625 O O . LEU A 1 78 ? -11.282 1.137 17.010 1.00 93.88 78 LEU A O 1
ATOM 629 N N . PRO A 1 79 ? -12.087 3.170 16.487 1.00 94.19 79 PRO A N 1
ATOM 630 C CA . PRO A 1 79 ? -12.132 2.895 15.056 1.00 94.19 79 PRO A CA 1
ATOM 631 C C . PRO A 1 79 ? -10.718 2.762 14.474 1.00 94.19 79 PRO A C 1
ATOM 633 O O . PRO A 1 79 ? -9.814 3.520 14.843 1.00 94.19 79 PRO A O 1
ATOM 636 N N . VAL A 1 80 ? -10.547 1.822 13.541 1.00 96.25 80 VAL A N 1
ATOM 637 C CA . VAL A 1 80 ? -9.293 1.576 12.814 1.00 96.25 80 VAL A CA 1
ATOM 638 C C . VAL A 1 80 ? -9.453 2.018 11.355 1.00 96.25 80 VAL A C 1
ATOM 640 O O . VAL A 1 80 ? 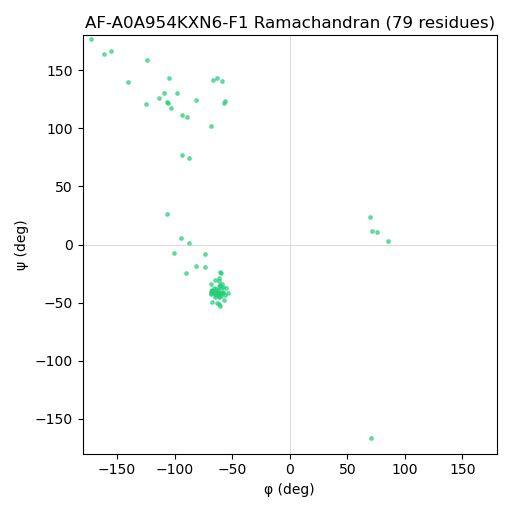-10.440 1.658 10.715 1.00 96.25 80 VAL A O 1
ATOM 643 N N . TYR A 1 81 ? -8.504 2.807 10.837 1.00 93.06 81 TYR A N 1
ATOM 644 C CA . TYR A 1 81 ? -8.506 3.347 9.464 1.00 93.06 81 TYR A CA 1
ATOM 645 C C . TYR A 1 81 ? -7.244 2.998 8.692 1.00 93.06 81 TYR A C 1
ATOM 647 O O . TYR A 1 81 ? -6.173 3.004 9.332 1.00 93.06 81 TYR A O 1
#